Protein AF-T0Y9A3-F1 (afdb_monomer_lite)

Structure (mmCIF, N/CA/C/O backbone):
data_AF-T0Y9A3-F1
#
_entry.id   AF-T0Y9A3-F1
#
loop_
_atom_site.group_PDB
_atom_site.id
_atom_site.type_symbol
_atom_site.label_atom_id
_atom_site.label_alt_id
_atom_site.label_comp_id
_atom_site.label_asym_id
_atom_site.label_entity_id
_atom_site.label_seq_id
_atom_site.pdbx_PDB_ins_code
_atom_site.Cartn_x
_atom_site.Cartn_y
_atom_site.Cartn_z
_atom_site.occupancy
_atom_site.B_iso_or_equiv
_atom_site.auth_seq_id
_atom_site.auth_comp_id
_atom_site.auth_asym_id
_atom_site.auth_atom_id
_atom_site.pdbx_PDB_model_num
ATOM 1 N N . THR A 1 1 ? -25.262 25.464 31.014 1.00 44.09 1 THR A N 1
ATOM 2 C CA . THR A 1 1 ? -24.759 24.111 30.699 1.00 44.09 1 THR A CA 1
ATOM 3 C C . THR A 1 1 ? -23.333 24.247 30.214 1.00 44.09 1 THR A C 1
ATOM 5 O O . THR A 1 1 ? -23.090 24.997 29.279 1.00 44.09 1 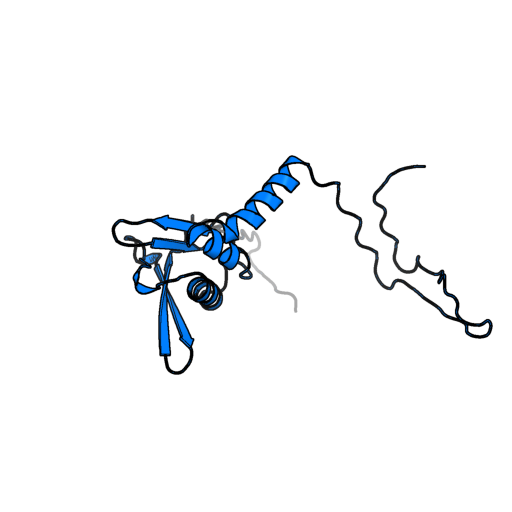THR A O 1
ATOM 8 N N . GLN A 1 2 ? -22.372 23.648 30.916 1.00 42.66 2 GLN A N 1
ATOM 9 C CA . GLN A 1 2 ? -20.965 23.695 30.513 1.00 42.66 2 GLN A CA 1
ATOM 10 C C . GLN A 1 2 ? -20.758 22.634 29.428 1.00 42.66 2 GLN A C 1
ATOM 12 O O . GLN A 1 2 ? -21.127 21.484 29.625 1.00 42.66 2 GLN A O 1
ATOM 17 N N . SER A 1 3 ? -20.260 23.021 28.261 1.00 53.44 3 SER A N 1
ATOM 18 C CA . SER A 1 3 ? -19.896 22.091 27.191 1.00 53.44 3 SER A CA 1
ATOM 19 C C . SER A 1 3 ? -18.456 21.623 27.403 1.00 53.44 3 SER A C 1
ATOM 21 O O . SER A 1 3 ? -17.564 22.460 27.531 1.00 53.44 3 SER A O 1
ATOM 23 N N . GLY A 1 4 ? -18.219 20.312 27.424 1.00 61.31 4 GLY A N 1
ATOM 24 C CA . GLY A 1 4 ? -16.891 19.716 27.573 1.00 61.31 4 GLY A CA 1
ATOM 25 C C . GLY A 1 4 ? -16.882 18.250 27.139 1.00 61.31 4 GLY A C 1
ATOM 26 O O . GLY A 1 4 ? -17.936 17.629 27.025 1.00 61.31 4 GLY A O 1
ATOM 27 N N . SER A 1 5 ? -15.694 17.707 26.869 1.00 59.56 5 SER A N 1
ATOM 28 C CA . SER A 1 5 ? -15.495 16.268 26.678 1.00 59.56 5 SER A CA 1
ATOM 29 C C . SER A 1 5 ? -15.107 15.679 28.028 1.00 59.56 5 SER A C 1
ATOM 31 O O . SER A 1 5 ? -14.033 15.975 28.550 1.00 59.56 5 SER A O 1
ATOM 33 N N . TRP A 1 6 ? -16.009 14.911 28.631 1.00 61.75 6 TRP A N 1
ATOM 34 C CA . TRP A 1 6 ? -15.780 14.283 29.927 1.00 61.75 6 TRP A CA 1
ATOM 35 C C . TRP A 1 6 ? -15.828 12.778 29.758 1.00 61.75 6 TRP A C 1
ATOM 37 O O . TRP A 1 6 ? -16.753 12.239 29.148 1.00 61.75 6 TRP A O 1
ATOM 47 N N . THR A 1 7 ? -14.829 12.098 30.301 1.00 66.19 7 THR A N 1
ATOM 48 C CA . THR A 1 7 ? -14.840 10.646 30.367 1.00 66.19 7 THR A CA 1
ATOM 49 C C . THR A 1 7 ? -15.765 10.212 31.502 1.00 66.19 7 THR A C 1
ATOM 51 O O . THR A 1 7 ? -15.585 10.656 32.639 1.00 66.19 7 THR A O 1
ATOM 54 N N . PRO A 1 8 ? -16.754 9.337 31.253 1.00 73.75 8 PRO A N 1
ATOM 55 C CA . PRO A 1 8 ? -17.389 8.631 32.353 1.00 73.75 8 PRO A CA 1
ATOM 56 C C . PRO A 1 8 ? -16.319 7.756 33.016 1.00 73.75 8 PRO A C 1
ATOM 58 O O . PRO A 1 8 ? -15.745 6.869 32.375 1.00 73.75 8 PRO A O 1
ATOM 61 N N . LEU A 1 9 ? -16.015 8.047 34.284 1.00 74.56 9 LEU A N 1
ATOM 62 C CA . LEU A 1 9 ? -15.022 7.307 35.063 1.00 74.56 9 LEU A CA 1
ATOM 63 C C . LEU A 1 9 ? -15.477 5.853 35.260 1.00 74.56 9 LEU A C 1
ATOM 65 O O . LEU A 1 9 ? -16.664 5.528 35.134 1.00 74.56 9 LEU A O 1
ATOM 69 N N . GLN A 1 10 ? -14.531 4.973 35.586 1.00 80.69 10 GLN A N 1
ATOM 70 C CA . GLN A 1 10 ? -14.822 3.570 35.884 1.00 80.69 10 GLN A CA 1
ATOM 71 C C . GLN A 1 10 ? -15.934 3.462 36.941 1.00 80.69 10 GLN A C 1
ATOM 73 O O . GLN A 1 10 ? -15.959 4.229 37.903 1.00 80.69 10 GLN A O 1
ATOM 78 N N . ASN A 1 11 ? -16.851 2.510 36.763 1.00 81.00 11 ASN A N 1
ATOM 79 C CA . ASN A 1 11 ? -17.959 2.230 37.683 1.00 81.00 11 ASN A CA 1
ATOM 80 C C . ASN A 1 11 ? -18.959 3.384 37.917 1.00 81.00 11 ASN A C 1
ATOM 82 O O . ASN A 1 11 ? -19.731 3.329 38.870 1.00 81.00 11 ASN A O 1
ATOM 86 N N . THR A 1 12 ? -18.996 4.413 37.061 1.00 78.94 12 THR A N 1
ATOM 87 C CA . THR A 1 12 ? -19.954 5.533 37.216 1.00 78.94 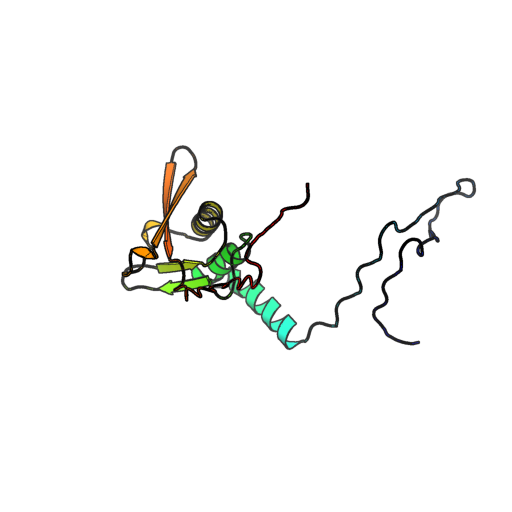12 THR A CA 1
ATOM 88 C C . THR A 1 12 ? -21.298 5.323 36.517 1.00 78.94 12 THR A C 1
ATOM 90 O O . THR A 1 12 ? -22.286 5.955 36.881 1.00 78.94 12 THR A O 1
ATOM 93 N N . VAL A 1 13 ? -21.366 4.422 35.533 1.00 72.12 13 VAL A N 1
ATOM 94 C CA . VAL A 1 13 ? -22.610 4.086 34.824 1.00 72.12 13 VAL A CA 1
ATOM 95 C C . VAL A 1 13 ? -23.331 2.982 35.590 1.00 72.12 13 VAL A C 1
ATOM 97 O O . VAL A 1 13 ? -22.914 1.831 35.520 1.00 72.12 13 VAL A O 1
ATOM 100 N N . THR A 1 14 ? -24.379 3.345 36.331 1.00 72.12 14 THR A N 1
ATOM 101 C CA . THR A 1 14 ? -25.113 2.435 37.237 1.00 72.12 14 THR A CA 1
ATOM 102 C C . THR A 1 14 ? -26.611 2.342 36.950 1.00 72.12 14 THR A C 1
ATOM 104 O O . THR A 1 14 ? -27.297 1.484 37.500 1.00 72.12 14 THR A O 1
ATOM 107 N N . THR A 1 15 ? -27.141 3.217 36.096 1.00 66.94 15 THR A N 1
ATOM 108 C CA . THR A 1 15 ? -28.570 3.291 35.775 1.00 66.94 15 THR A CA 1
ATOM 109 C C . THR A 1 15 ? -28.861 2.623 34.438 1.00 66.94 15 THR A C 1
ATOM 111 O O . THR A 1 15 ? -28.242 2.936 33.424 1.00 66.94 15 THR A O 1
ATOM 114 N N . ILE A 1 16 ? -29.840 1.716 34.436 1.00 67.44 16 ILE A N 1
ATOM 115 C CA . ILE A 1 16 ? -30.364 1.083 33.225 1.00 67.44 16 ILE A CA 1
ATOM 116 C C . ILE A 1 16 ? -31.764 1.647 32.990 1.00 67.44 16 ILE A C 1
ATOM 118 O O . ILE A 1 16 ? -32.666 1.431 33.796 1.00 67.44 16 ILE A O 1
ATOM 122 N N . VAL A 1 17 ? -31.953 2.370 31.887 1.00 67.88 17 VAL A N 1
ATOM 123 C CA . VAL A 1 17 ? -33.284 2.787 31.430 1.00 67.88 17 VAL A CA 1
ATOM 124 C C . VAL A 1 17 ? -33.789 1.708 30.482 1.00 67.88 17 VAL A C 1
ATOM 126 O O . VAL A 1 17 ? -33.339 1.609 29.345 1.00 67.88 17 VAL A O 1
ATOM 129 N N . THR A 1 18 ? -34.667 0.841 30.973 1.00 66.88 18 THR A N 1
ATOM 130 C CA . THR A 1 18 ? -35.165 -0.323 30.231 1.00 66.88 18 THR A CA 1
ATOM 131 C C . THR A 1 18 ? -36.585 -0.668 30.668 1.00 66.88 18 THR A C 1
ATOM 133 O O . THR A 1 18 ? -36.984 -0.388 31.796 1.00 66.88 18 THR A O 1
ATOM 136 N N . SER A 1 19 ? -37.351 -1.271 29.762 1.00 67.06 19 SER A N 1
ATOM 137 C CA . SER A 1 19 ? -38.739 -1.696 29.953 1.00 67.06 19 SER A CA 1
ATOM 138 C C . SER A 1 19 ? -38.878 -3.074 30.615 1.00 67.06 19 SER A C 1
ATOM 140 O O . SER A 1 19 ? -39.943 -3.686 30.517 1.00 67.06 19 SER A O 1
ATOM 142 N N . VAL A 1 20 ? -37.829 -3.606 31.261 1.00 69.31 20 VAL A N 1
ATOM 143 C CA . VAL A 1 20 ? -37.938 -4.914 31.929 1.00 69.31 20 VAL A CA 1
ATOM 144 C C . VAL A 1 20 ? -39.004 -4.895 33.035 1.00 69.31 20 VAL A C 1
ATOM 146 O O . VAL A 1 20 ? -39.075 -3.932 33.801 1.00 69.31 20 VAL A O 1
ATOM 149 N N . PRO A 1 21 ? -39.813 -5.967 33.148 1.00 70.56 21 PRO A N 1
ATOM 150 C CA . PRO A 1 21 ? -40.836 -6.097 34.181 1.00 70.56 21 PRO A CA 1
ATOM 151 C C . PRO A 1 21 ? -40.274 -5.954 35.601 1.00 70.56 21 PRO A C 1
ATOM 153 O O . PRO A 1 21 ? -39.194 -6.460 35.913 1.00 70.56 21 PRO A O 1
ATOM 156 N N . SER A 1 22 ? -41.040 -5.307 36.484 1.00 64.69 22 SER A N 1
ATOM 157 C CA . SER A 1 22 ? -40.688 -5.145 37.897 1.00 64.69 22 SER A CA 1
ATOM 158 C C . SER A 1 22 ? -40.568 -6.514 38.577 1.00 64.69 22 SER A C 1
ATOM 160 O O . SER A 1 22 ? -41.559 -7.233 38.695 1.00 64.69 22 SER A O 1
ATOM 162 N N . GLY A 1 23 ? -39.363 -6.878 39.013 1.00 70.75 23 GLY A N 1
ATOM 163 C CA . GLY A 1 23 ? -39.088 -8.163 39.670 1.00 70.75 23 GLY A CA 1
ATOM 164 C C . GLY A 1 23 ? -37.649 -8.655 39.515 1.00 70.75 23 GLY A C 1
ATOM 165 O O . GLY A 1 23 ? -37.214 -9.507 40.283 1.00 70.75 23 GLY A O 1
ATOM 166 N N . TYR A 1 24 ? -36.892 -8.091 38.570 1.00 67.31 24 TYR A N 1
ATOM 167 C CA . TYR A 1 24 ? -35.498 -8.457 38.320 1.00 67.31 24 TYR A CA 1
ATOM 168 C C . TYR A 1 24 ? -34.555 -7.297 38.652 1.00 67.31 24 TYR A C 1
ATOM 170 O O . TYR A 1 24 ? -34.670 -6.211 38.084 1.00 67.31 24 TYR A O 1
ATOM 178 N N . THR A 1 25 ? -33.603 -7.534 39.557 1.00 68.62 25 THR A N 1
ATOM 179 C CA . THR A 1 25 ? -32.520 -6.586 39.848 1.00 68.62 25 THR A CA 1
ATOM 180 C C . THR A 1 25 ? -31.449 -6.720 38.774 1.00 68.62 25 THR A C 1
ATOM 182 O O . THR A 1 25 ? -30.732 -7.717 38.731 1.00 68.62 25 THR A O 1
ATOM 185 N N . LEU A 1 26 ? -31.337 -5.720 37.903 1.00 66.75 26 LEU A N 1
ATOM 186 C CA . LEU A 1 26 ? -30.267 -5.632 36.915 1.00 66.75 26 LEU A CA 1
ATOM 187 C C . LEU A 1 26 ? -29.197 -4.655 37.405 1.00 66.75 26 LEU A C 1
ATOM 189 O O . LEU A 1 26 ? -29.506 -3.514 37.747 1.00 66.75 26 LEU A O 1
ATOM 193 N N . THR A 1 27 ? -27.940 -5.091 37.414 1.00 74.00 27 THR A N 1
ATOM 194 C CA . THR A 1 27 ? -26.779 -4.238 37.672 1.00 74.00 27 THR A CA 1
ATOM 195 C C . THR A 1 27 ? -25.981 -4.067 36.389 1.00 74.00 27 THR A C 1
ATOM 197 O O . THR A 1 27 ? -25.639 -5.035 35.715 1.00 74.00 27 THR A O 1
ATOM 200 N N . VAL A 1 28 ? -25.671 -2.817 36.055 1.00 72.31 28 VAL A N 1
ATOM 201 C CA . VAL A 1 28 ? -24.676 -2.483 35.039 1.00 72.31 28 VAL A CA 1
ATOM 202 C C . VAL A 1 28 ? -23.571 -1.704 35.723 1.00 72.31 28 VAL A C 1
ATOM 204 O O . VAL A 1 28 ? -23.832 -0.833 36.552 1.00 72.31 28 VAL A O 1
ATOM 207 N N . ASN A 1 29 ? -22.336 -2.046 35.397 1.00 80.00 29 ASN A N 1
ATOM 208 C CA . ASN A 1 29 ? -21.189 -1.211 35.672 1.00 80.00 29 ASN A CA 1
ATOM 209 C C . ASN A 1 29 ? -20.365 -1.097 34.394 1.00 80.00 29 ASN A C 1
ATOM 211 O O . ASN A 1 29 ? -20.368 -1.975 33.533 1.00 80.00 29 ASN A O 1
ATOM 215 N N . ASN A 1 30 ? -19.676 0.028 34.262 1.00 83.44 30 ASN A N 1
ATOM 216 C CA . ASN A 1 30 ? -18.665 0.188 33.239 1.00 83.44 30 ASN A CA 1
ATOM 217 C C . ASN A 1 30 ? -17.298 -0.215 33.831 1.00 83.44 30 ASN A C 1
ATOM 219 O O . ASN A 1 30 ? -16.772 0.539 34.658 1.00 83.44 30 ASN A O 1
ATOM 223 N N . PRO A 1 31 ? -16.713 -1.360 33.430 1.00 81.06 31 PRO A N 1
ATOM 224 C CA . PRO A 1 31 ? -15.468 -1.859 34.007 1.00 81.06 31 PRO A CA 1
ATOM 225 C C . PRO A 1 31 ? -14.223 -1.061 33.594 1.00 81.06 31 PRO A C 1
ATOM 227 O O . PRO A 1 31 ? -13.172 -1.256 34.198 1.00 81.06 31 PRO A O 1
ATOM 230 N N . VAL A 1 32 ? -14.297 -0.158 32.611 1.00 79.31 32 VAL A N 1
ATOM 231 C CA . VAL A 1 32 ? -13.161 0.662 32.144 1.00 79.31 32 VAL A CA 1
ATOM 232 C C . VAL A 1 32 ? -13.574 2.127 32.002 1.00 79.31 32 VAL A C 1
ATOM 234 O O . VAL A 1 32 ? -14.741 2.424 31.821 1.00 79.31 32 VAL A O 1
ATOM 237 N N . SER A 1 33 ? -12.665 3.100 32.089 1.00 79.00 33 SER A N 1
ATOM 238 C CA . SER A 1 33 ? -13.065 4.489 31.791 1.00 79.00 33 SER A CA 1
ATOM 239 C C . SER A 1 33 ? -13.526 4.609 30.335 1.00 79.00 33 SER A C 1
ATOM 241 O O . SER A 1 33 ? -12.932 4.003 29.443 1.00 79.00 33 SER A O 1
ATOM 243 N N . GLY A 1 34 ? -14.557 5.417 30.082 1.00 73.62 34 GLY A N 1
ATOM 244 C CA . GLY A 1 34 ? -14.945 5.755 28.713 1.00 73.62 34 GLY A CA 1
ATOM 245 C C . GLY A 1 34 ? -13.842 6.537 27.994 1.00 73.62 34 GLY A C 1
ATOM 246 O O . GLY A 1 34 ? -13.069 7.261 28.628 1.00 73.62 34 GLY A O 1
ATOM 247 N N . VAL A 1 35 ? -13.785 6.402 26.669 1.00 78.19 35 VAL A N 1
ATOM 248 C CA . VAL A 1 35 ? -12.909 7.206 25.806 1.00 78.19 35 VAL A CA 1
ATOM 249 C C . VAL A 1 35 ? -13.566 8.575 25.602 1.00 78.19 35 VAL A C 1
ATOM 251 O O . VAL A 1 35 ? -14.751 8.619 25.260 1.00 78.19 35 VAL A O 1
ATOM 254 N N . PRO A 1 36 ? -12.855 9.695 25.822 1.00 74.19 36 PRO A N 1
ATOM 255 C CA . PRO A 1 36 ? -13.433 11.012 25.606 1.00 74.19 36 PRO A CA 1
ATOM 256 C C . PRO A 1 36 ? -13.747 11.204 24.124 1.00 74.19 36 PRO A C 1
ATOM 258 O O . PRO A 1 36 ? -13.010 10.741 23.251 1.00 74.19 36 PRO A O 1
ATOM 261 N N . GLY A 1 37 ? -14.828 11.929 23.837 1.00 68.50 37 GLY A N 1
ATOM 262 C CA . GLY A 1 37 ? -15.100 12.381 22.479 1.00 68.50 37 GLY A CA 1
ATOM 263 C C . GLY A 1 37 ? -13.928 13.219 21.974 1.00 68.50 37 GLY A C 1
ATOM 264 O O . GLY A 1 37 ? -13.423 14.085 22.700 1.00 68.50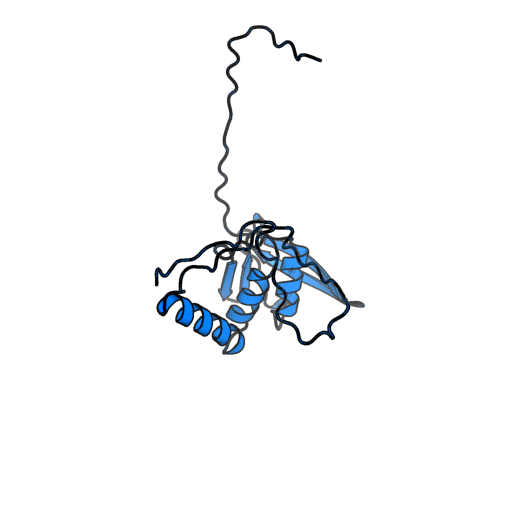 37 GLY A O 1
ATOM 265 N N . LEU A 1 38 ? -13.484 12.943 20.749 1.00 73.94 38 LEU A N 1
ATOM 266 C CA . LEU A 1 38 ? -12.456 13.739 20.089 1.00 73.94 38 LEU A CA 1
ATOM 267 C C . LEU A 1 38 ? -12.961 15.169 19.860 1.00 73.94 38 LEU A C 1
ATOM 269 O O . LEU A 1 38 ? -14.166 15.428 19.803 1.00 73.94 38 LEU A O 1
ATOM 273 N N . ALA A 1 39 ? -12.024 16.104 19.716 1.00 76.44 39 ALA A N 1
ATOM 274 C CA . ALA A 1 39 ? -12.354 17.464 19.319 1.00 76.44 39 ALA A CA 1
ATOM 275 C C . ALA A 1 39 ? -13.094 17.473 17.962 1.00 76.44 39 ALA A C 1
ATOM 277 O O . ALA A 1 39 ? -12.852 16.592 17.130 1.00 76.44 39 ALA A O 1
ATOM 278 N N . PRO A 1 40 ? -13.961 18.471 17.706 1.00 77.88 40 PRO A N 1
ATOM 279 C CA . PRO A 1 40 ? -14.608 18.622 16.409 1.00 77.88 40 PRO A CA 1
ATOM 280 C C . PRO A 1 40 ? -13.568 18.670 15.283 1.00 77.88 40 PRO A C 1
ATOM 282 O O . PRO A 1 40 ? -12.643 19.484 15.313 1.00 77.88 40 PRO A O 1
ATOM 285 N N . GLN A 1 41 ? -13.717 17.798 14.286 1.00 86.94 41 GLN A N 1
ATOM 286 C CA . GLN A 1 41 ? -12.888 17.814 13.083 1.00 86.94 41 GLN A CA 1
ATOM 287 C C . GLN A 1 41 ? -13.072 19.151 12.339 1.00 86.94 41 GLN A C 1
ATOM 289 O O . GLN A 1 41 ? -14.188 19.662 12.230 1.00 86.94 41 GLN A O 1
ATOM 294 N N . SER A 1 42 ? -11.990 19.734 11.809 1.00 89.50 42 SER A N 1
ATOM 295 C CA . SER A 1 42 ? -12.090 20.965 11.012 1.00 89.50 42 SER A CA 1
ATOM 296 C C . SER A 1 42 ? -12.760 20.698 9.662 1.00 89.50 42 SER A C 1
ATOM 298 O O . SER A 1 42 ? -12.568 19.641 9.061 1.00 89.50 42 SER A O 1
ATOM 300 N N . VAL A 1 43 ? -13.483 21.683 9.123 1.00 88.81 43 VAL A N 1
ATOM 301 C CA . VAL A 1 43 ? -14.148 21.555 7.811 1.00 88.81 43 VAL A CA 1
ATOM 302 C C . VAL A 1 43 ? -13.143 21.205 6.704 1.00 88.81 43 VAL A C 1
ATOM 304 O O . VAL A 1 43 ? -13.447 20.415 5.814 1.00 88.81 43 VAL A O 1
ATOM 307 N N . GLN A 1 44 ? -11.929 21.753 6.766 1.00 87.19 44 GLN A N 1
ATOM 308 C CA . GLN A 1 44 ? -10.851 21.484 5.816 1.00 87.19 44 GLN A CA 1
ATOM 309 C C . GLN A 1 44 ? -10.365 20.032 5.898 1.00 87.19 44 GLN A C 1
ATOM 311 O O . GLN A 1 44 ? -10.214 19.392 4.860 1.00 87.19 44 GLN A O 1
ATOM 316 N N . SER A 1 45 ? -10.157 19.497 7.106 1.00 85.81 45 SER A N 1
ATOM 317 C CA . SER A 1 45 ? -9.722 18.102 7.273 1.00 85.81 45 SER A CA 1
ATOM 318 C C . SER A 1 45 ? -10.818 17.111 6.885 1.00 85.81 45 SER A C 1
ATOM 320 O O . SER A 1 45 ? -10.523 16.124 6.215 1.00 85.81 45 SER A O 1
ATOM 322 N N . TYR A 1 46 ? -12.080 17.422 7.190 1.00 86.56 46 TYR A N 1
ATOM 323 C CA . TYR A 1 46 ? -13.223 16.637 6.726 1.00 86.56 46 TYR A CA 1
ATOM 324 C C . TYR A 1 46 ? -13.309 16.611 5.193 1.00 86.56 46 TYR A C 1
ATOM 326 O O . TYR A 1 46 ? -13.416 15.547 4.589 1.00 86.56 46 TYR A O 1
ATOM 334 N N . ARG A 1 47 ? -13.183 17.772 4.533 1.00 86.56 47 ARG A N 1
ATOM 335 C CA . ARG A 1 47 ? -13.176 17.857 3.061 1.00 86.56 47 ARG A CA 1
ATOM 336 C C . ARG A 1 47 ? -12.013 17.090 2.436 1.00 86.56 47 ARG A C 1
ATOM 338 O O . ARG A 1 47 ? -12.228 16.411 1.440 1.00 86.56 47 ARG A O 1
ATOM 345 N N . ALA A 1 48 ? -10.814 17.178 3.012 1.00 83.25 48 ALA A N 1
ATOM 346 C CA . ALA A 1 48 ? -9.653 16.428 2.537 1.00 83.25 48 ALA A CA 1
ATOM 347 C C . ALA A 1 48 ? -9.862 14.911 2.678 1.00 83.25 48 ALA A C 1
ATOM 349 O O . ALA A 1 48 ? -9.556 14.165 1.755 1.00 83.25 48 ALA A O 1
ATOM 350 N N . GLN A 1 49 ? -10.440 14.458 3.793 1.00 81.62 49 GLN A N 1
ATOM 351 C CA . GLN A 1 49 ? -10.760 13.047 4.010 1.00 81.62 49 GLN A CA 1
ATOM 352 C C . GLN A 1 49 ? -11.798 12.534 3.006 1.00 81.62 49 GLN A C 1
ATOM 354 O O . GLN A 1 49 ? -11.601 11.480 2.409 1.00 81.62 49 GLN A O 1
ATOM 359 N N . ILE A 1 50 ? -12.872 13.297 2.791 1.00 83.12 50 ILE A N 1
ATOM 360 C CA . ILE A 1 50 ? -13.899 13.000 1.787 1.00 83.12 50 ILE A CA 1
ATOM 361 C C . ILE A 1 50 ? -13.256 12.921 0.396 1.00 83.12 50 ILE A C 1
ATOM 363 O O . ILE A 1 50 ? -13.410 11.917 -0.293 1.00 83.12 50 ILE A O 1
ATOM 367 N N . LEU A 1 51 ? -12.484 13.938 -0.000 1.00 80.31 51 LEU A N 1
ATOM 368 C CA . LEU A 1 51 ? -11.841 13.992 -1.313 1.00 80.31 51 LEU A CA 1
ATOM 369 C C . LEU A 1 51 ? -10.880 12.815 -1.535 1.00 80.31 51 LEU A C 1
ATOM 371 O O . LEU A 1 51 ? -10.920 12.212 -2.603 1.00 80.31 51 LEU A O 1
ATOM 375 N N . ASN A 1 52 ? -10.084 12.450 -0.526 1.00 73.94 52 ASN A N 1
ATOM 376 C CA . ASN A 1 52 ? -9.188 11.293 -0.582 1.00 73.94 52 ASN A CA 1
ATOM 377 C C . ASN A 1 52 ? -9.949 9.958 -0.642 1.00 73.94 52 ASN A C 1
ATOM 379 O O . ASN A 1 52 ? -9.523 9.032 -1.324 1.00 73.94 52 ASN A O 1
ATOM 383 N N . GLY A 1 53 ? -11.089 9.849 0.047 1.00 68.44 53 GLY A N 1
ATOM 384 C CA . GLY A 1 53 ? -11.947 8.666 -0.034 1.00 68.44 53 GLY A CA 1
ATOM 385 C C . GLY A 1 53 ? -12.571 8.489 -1.422 1.00 68.44 53 GLY A C 1
ATOM 386 O O . GLY A 1 53 ? -12.637 7.375 -1.933 1.00 68.44 53 GLY A O 1
ATOM 387 N N . PHE A 1 54 ? -12.984 9.587 -2.062 1.00 60.75 54 PHE A N 1
ATOM 388 C CA . PHE A 1 54 ? -13.551 9.558 -3.413 1.00 60.75 54 PHE A CA 1
ATOM 389 C C . PHE A 1 54 ? -12.486 9.435 -4.519 1.00 60.75 54 PHE A C 1
ATOM 391 O O . PHE A 1 54 ? -12.770 8.862 -5.572 1.00 60.75 54 PHE A O 1
ATOM 398 N N . SER A 1 55 ? -11.254 9.911 -4.302 1.00 59.91 55 SER A N 1
ATOM 399 C CA . SER A 1 55 ? -10.164 9.807 -5.285 1.00 59.91 55 SER A CA 1
ATOM 400 C C . SER A 1 55 ? -9.591 8.391 -5.433 1.00 59.91 55 SER A C 1
ATOM 402 O O . SER A 1 55 ? -8.992 8.098 -6.469 1.00 59.91 55 SER A O 1
ATOM 404 N N . ALA A 1 56 ? -9.830 7.490 -4.471 1.00 57.53 56 ALA A N 1
ATOM 405 C CA . ALA A 1 56 ? -9.459 6.074 -4.568 1.00 57.53 56 ALA A CA 1
ATOM 406 C C . ALA A 1 56 ? -10.206 5.317 -5.690 1.00 57.53 56 ALA A C 1
ATOM 408 O O . ALA A 1 56 ? -9.739 4.273 -6.134 1.00 57.53 56 ALA A O 1
ATOM 409 N N . VAL A 1 57 ? -11.349 5.836 -6.163 1.00 53.62 57 VAL A N 1
ATOM 410 C CA . VAL A 1 57 ? -12.198 5.191 -7.188 1.00 53.62 57 VAL A CA 1
ATOM 411 C C . VAL A 1 57 ? -12.140 5.922 -8.541 1.00 53.62 57 VAL A C 1
ATOM 413 O O . VAL A 1 57 ? -12.539 5.371 -9.564 1.00 53.62 57 VAL A O 1
ATOM 416 N N . ALA A 1 58 ? -11.655 7.169 -8.578 1.00 50.81 58 ALA A N 1
ATOM 417 C CA . ALA A 1 58 ? -11.986 8.087 -9.668 1.00 50.81 58 ALA A CA 1
ATOM 418 C C . ALA A 1 58 ? -11.101 7.999 -10.924 1.00 50.81 58 ALA A C 1
ATOM 420 O O . ALA A 1 58 ? -11.629 8.259 -12.001 1.00 50.81 58 ALA A O 1
ATOM 421 N N . GLN A 1 59 ? -9.807 7.655 -10.848 1.00 46.78 59 GLN A N 1
ATOM 422 C CA . GLN A 1 59 ? -8.963 7.406 -12.033 1.00 46.78 59 GLN A CA 1
ATOM 423 C C . GLN A 1 59 ? -7.528 7.032 -11.646 1.00 46.78 59 GLN A C 1
ATOM 425 O O . GLN A 1 59 ? -6.893 7.728 -10.861 1.00 46.78 59 GLN A O 1
ATOM 430 N N . GLY A 1 60 ? -6.989 6.001 -12.301 1.00 59.34 60 GLY A N 1
ATOM 431 C CA . GLY A 1 60 ? -5.574 5.647 -12.234 1.00 59.34 60 GLY A CA 1
ATOM 432 C C . GLY A 1 60 ? -5.245 4.647 -11.127 1.00 59.34 60 GLY A C 1
ATOM 433 O O . GLY A 1 60 ? -5.587 4.819 -9.966 1.00 59.34 60 GLY A O 1
ATOM 434 N N . PHE A 1 61 ? -4.517 3.606 -11.518 1.00 73.00 61 PHE A N 1
ATOM 435 C CA . PHE A 1 61 ? -3.896 2.594 -10.661 1.00 73.00 61 PHE A CA 1
ATOM 436 C C . PHE A 1 61 ? -3.209 3.167 -9.398 1.00 73.00 61 PHE A C 1
ATOM 438 O O . PHE A 1 61 ? -3.245 2.544 -8.340 1.00 73.00 61 PHE A O 1
ATOM 445 N N . GLY A 1 62 ? -2.640 4.376 -9.495 1.00 79.06 62 GLY A N 1
ATOM 446 C CA . GLY A 1 62 ? -1.894 5.032 -8.422 1.00 79.06 62 GLY A CA 1
ATOM 447 C C . GLY A 1 62 ? -2.694 5.252 -7.135 1.00 79.06 62 GLY A C 1
ATOM 448 O O . GLY A 1 62 ? -2.375 4.666 -6.109 1.00 79.06 62 GLY A O 1
ATOM 449 N N . THR A 1 63 ? -3.758 6.057 -7.158 1.00 80.44 63 THR A N 1
ATOM 450 C CA . THR A 1 63 ? -4.462 6.439 -5.914 1.00 80.44 63 THR A CA 1
ATOM 451 C C . THR A 1 63 ? -5.117 5.247 -5.217 1.00 80.44 63 THR A C 1
ATOM 453 O O . THR A 1 63 ? -5.154 5.186 -3.987 1.00 80.44 63 THR A O 1
ATOM 456 N N . TYR A 1 64 ? -5.591 4.268 -5.993 1.00 84.88 64 TYR A N 1
ATOM 457 C CA . TYR A 1 64 ? -6.129 3.023 -5.457 1.00 84.88 64 TYR A CA 1
ATOM 458 C C . TYR A 1 64 ? -5.049 2.193 -4.752 1.00 84.88 64 TYR A C 1
ATOM 460 O O . TYR A 1 64 ? -5.233 1.815 -3.593 1.00 84.88 64 TYR A O 1
ATOM 468 N N . LEU A 1 65 ? -3.899 1.966 -5.395 1.00 88.00 65 LEU A N 1
ATOM 469 C CA . LEU A 1 65 ? -2.804 1.211 -4.783 1.00 88.00 65 LEU A CA 1
ATOM 470 C C . LEU A 1 65 ? -2.224 1.929 -3.554 1.00 88.00 65 LEU A C 1
ATOM 472 O O . LEU A 1 65 ? -1.939 1.278 -2.551 1.00 88.00 65 LEU A O 1
ATOM 476 N N . GLU A 1 66 ? -2.135 3.260 -3.569 1.00 89.12 66 GLU A N 1
ATOM 477 C CA . GLU A 1 66 ? -1.733 4.060 -2.401 1.00 89.12 66 GLU A CA 1
ATOM 478 C C . GLU A 1 66 ? -2.680 3.829 -1.214 1.00 89.12 66 GLU A C 1
ATOM 480 O O . GLU A 1 66 ? -2.228 3.650 -0.081 1.00 89.12 66 GLU A O 1
ATOM 485 N N . SER A 1 67 ? -3.991 3.753 -1.473 1.00 87.12 67 SER A N 1
ATOM 486 C CA . SER A 1 67 ? -4.988 3.488 -0.432 1.00 87.12 67 SER A CA 1
ATOM 487 C C . SER A 1 67 ? -4.854 2.093 0.189 1.00 87.12 67 SER A C 1
ATOM 489 O O . SER A 1 67 ? -5.051 1.953 1.397 1.00 87.12 67 SER A O 1
ATOM 491 N N . LEU A 1 68 ? -4.484 1.081 -0.605 1.00 90.06 68 LEU A N 1
ATOM 492 C CA . LEU A 1 68 ? -4.258 -0.287 -0.129 1.00 90.06 68 LEU A CA 1
ATOM 493 C C . LEU A 1 68 ? -2.948 -0.401 0.655 1.00 90.06 68 LEU A C 1
ATOM 495 O O . LEU A 1 68 ? -2.918 -1.034 1.705 1.00 90.06 68 LEU A O 1
ATOM 499 N N . LEU A 1 69 ? -1.879 0.253 0.194 1.00 91.56 69 LEU A N 1
ATOM 500 C CA . LEU A 1 69 ? -0.587 0.251 0.886 1.00 91.56 69 LEU A CA 1
ATOM 501 C C . LEU A 1 69 ? -0.675 0.888 2.274 1.00 91.56 69 LEU A C 1
ATOM 503 O O . LEU A 1 69 ? -0.115 0.362 3.229 1.00 91.56 69 LEU A O 1
ATOM 507 N N . VAL A 1 70 ? -1.412 1.992 2.409 1.00 91.69 70 VAL A N 1
ATOM 508 C CA . VAL A 1 70 ? -1.604 2.666 3.704 1.00 91.69 70 VAL A CA 1
ATOM 509 C C . VAL A 1 70 ? -2.437 1.827 4.687 1.00 91.69 70 VAL A C 1
ATOM 511 O O . VAL A 1 70 ? -2.363 2.056 5.893 1.00 91.69 70 VAL A O 1
ATOM 514 N N . GLN A 1 71 ? -3.202 0.842 4.207 1.00 91.06 71 GLN A N 1
ATOM 515 C CA . GLN A 1 71 ? -3.939 -0.093 5.065 1.00 91.0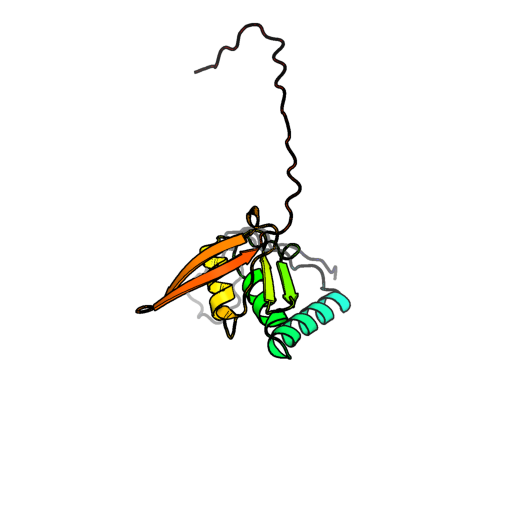6 71 GLN A CA 1
ATOM 516 C C . GLN A 1 71 ? -3.066 -1.232 5.609 1.00 91.06 71 GLN A C 1
ATOM 518 O O . GLN A 1 71 ? -3.474 -1.887 6.569 1.00 91.06 71 GLN A O 1
ATOM 523 N N . VAL A 1 72 ? -1.878 -1.466 5.041 1.00 93.56 72 VAL A N 1
ATOM 524 C CA . VAL A 1 72 ? -0.968 -2.515 5.515 1.00 93.56 72 VAL A CA 1
ATOM 525 C C . VAL A 1 72 ? -0.356 -2.109 6.866 1.00 93.56 72 VAL A C 1
ATOM 527 O O . VAL A 1 72 ? 0.230 -1.024 6.980 1.00 93.56 72 VAL A O 1
ATOM 530 N N . PRO A 1 73 ? -0.450 -2.956 7.909 1.00 94.31 73 PRO A N 1
ATOM 531 C CA . PRO A 1 73 ? 0.137 -2.673 9.213 1.00 94.31 73 PRO A CA 1
ATOM 532 C C . PRO A 1 73 ? 1.634 -2.352 9.135 1.00 94.31 73 PRO A C 1
ATOM 534 O O . PRO A 1 73 ? 2.423 -3.074 8.536 1.00 94.31 73 PRO A O 1
ATOM 537 N N . GLY A 1 74 ? 2.047 -1.257 9.775 1.00 91.12 74 GLY A N 1
ATOM 538 C CA . GLY A 1 74 ? 3.454 -0.848 9.836 1.00 91.12 74 GLY A CA 1
ATOM 539 C C . GLY A 1 74 ? 3.967 -0.085 8.612 1.00 91.12 74 GLY A C 1
ATOM 540 O O . GLY A 1 74 ? 5.097 0.409 8.663 1.00 91.12 74 GLY A O 1
ATOM 541 N N . VAL A 1 75 ? 3.169 0.069 7.548 1.00 93.75 75 VAL A N 1
ATOM 542 C CA . VAL A 1 75 ? 3.490 0.995 6.453 1.00 93.75 75 VAL A CA 1
ATOM 543 C C . VAL A 1 75 ? 3.398 2.431 6.955 1.00 93.75 75 VAL A C 1
ATOM 545 O O . VAL A 1 75 ? 2.480 2.815 7.681 1.00 93.75 75 VAL A O 1
ATOM 548 N N . ILE A 1 76 ? 4.378 3.246 6.575 1.00 92.12 76 ILE A N 1
ATOM 549 C CA . ILE A 1 76 ? 4.450 4.650 6.963 1.00 92.12 76 ILE A CA 1
ATOM 550 C C . ILE A 1 76 ? 3.908 5.491 5.795 1.00 92.12 76 ILE A C 1
ATOM 552 O O . ILE A 1 76 ? 4.607 5.623 4.791 1.00 92.12 76 ILE A O 1
ATOM 556 N N . PRO A 1 77 ? 2.735 6.150 5.913 1.00 88.75 77 PRO A N 1
ATOM 557 C CA . PRO A 1 77 ? 2.068 6.790 4.770 1.00 88.75 77 PRO A CA 1
ATOM 558 C C . PRO A 1 77 ? 2.904 7.854 4.050 1.00 88.75 77 PRO A C 1
ATOM 560 O O . PRO A 1 77 ? 2.855 7.968 2.834 1.00 88.75 77 PRO A O 1
ATOM 563 N N . ARG A 1 78 ? 3.741 8.606 4.781 1.00 89.81 78 ARG A N 1
ATOM 564 C CA . ARG A 1 78 ? 4.640 9.621 4.188 1.00 89.81 78 ARG A CA 1
ATOM 565 C C . ARG A 1 78 ? 5.767 9.032 3.326 1.00 89.81 78 ARG A C 1
ATOM 567 O O . ARG A 1 78 ? 6.493 9.785 2.690 1.00 89.81 78 ARG A O 1
ATOM 574 N N . LEU A 1 79 ? 5.986 7.721 3.412 1.00 91.56 79 LEU A N 1
ATOM 575 C CA . LEU A 1 79 ? 7.022 6.980 2.697 1.00 91.56 79 LEU A CA 1
ATOM 576 C C . LEU A 1 79 ? 6.441 6.121 1.564 1.00 91.56 79 LEU A C 1
ATOM 578 O O . LEU A 1 79 ? 7.149 5.271 1.023 1.00 91.56 79 LEU A O 1
ATOM 582 N N . VAL A 1 80 ? 5.167 6.329 1.228 1.00 92.00 80 VAL A N 1
ATOM 583 C CA . VAL A 1 80 ? 4.497 5.688 0.099 1.00 92.00 80 VAL A CA 1
ATOM 584 C C . VAL A 1 80 ? 4.431 6.679 -1.056 1.00 92.00 80 VAL A C 1
ATOM 586 O O . VAL A 1 80 ? 4.053 7.834 -0.861 1.00 92.00 80 VAL A O 1
ATOM 589 N N . ALA A 1 81 ? 4.828 6.240 -2.247 1.00 90.31 81 ALA A N 1
ATOM 590 C CA . ALA A 1 81 ? 4.688 7.020 -3.470 1.00 90.31 81 ALA A CA 1
ATOM 591 C C . ALA A 1 81 ? 4.618 6.104 -4.690 1.00 90.31 81 ALA A C 1
ATOM 593 O O . ALA A 1 81 ? 5.396 5.154 -4.808 1.00 90.31 81 ALA A O 1
ATOM 594 N N . ILE A 1 82 ? 3.736 6.427 -5.629 1.00 90.38 82 ILE A N 1
ATOM 595 C CA . ILE A 1 82 ? 3.617 5.700 -6.894 1.00 90.38 82 ILE A CA 1
ATOM 596 C C . ILE A 1 82 ? 3.945 6.654 -8.027 1.00 90.38 82 ILE A C 1
ATOM 598 O O . ILE A 1 82 ? 3.328 7.710 -8.173 1.00 90.38 82 ILE A O 1
ATOM 602 N N . ARG A 1 83 ? 4.935 6.295 -8.843 1.00 89.19 83 ARG A N 1
ATOM 603 C CA . ARG A 1 83 ? 5.408 7.161 -9.926 1.00 89.19 83 ARG A CA 1
ATOM 604 C C . ARG A 1 83 ? 5.516 6.422 -11.244 1.00 89.19 83 ARG A C 1
ATOM 606 O O . ARG A 1 83 ? 5.923 5.266 -11.296 1.00 89.19 83 ARG A O 1
ATOM 613 N N . GLN A 1 84 ? 5.201 7.131 -12.320 1.00 88.31 84 GLN A N 1
ATOM 614 C CA . GLN A 1 84 ? 5.419 6.640 -13.671 1.00 88.31 84 GLN A CA 1
ATOM 615 C C . GLN A 1 84 ? 6.910 6.736 -14.025 1.00 88.31 84 GLN A C 1
ATOM 617 O O . GLN A 1 84 ? 7.567 7.748 -13.757 1.00 88.31 84 GLN A O 1
ATOM 622 N N . VAL A 1 85 ? 7.439 5.681 -14.635 1.00 88.56 85 VAL A N 1
ATOM 623 C CA . VAL A 1 85 ? 8.784 5.620 -15.222 1.00 88.56 85 VAL A CA 1
ATOM 624 C C . VAL A 1 85 ? 8.668 5.318 -16.716 1.00 88.56 85 VAL A C 1
ATOM 626 O O . VAL A 1 85 ? 7.598 4.958 -17.200 1.00 88.56 85 VAL A O 1
ATOM 629 N N . THR A 1 86 ? 9.758 5.473 -17.472 1.00 86.00 86 THR A N 1
ATOM 630 C CA . THR A 1 86 ? 9.755 5.401 -18.947 1.00 86.00 86 THR A CA 1
ATOM 631 C C . THR A 1 86 ? 9.050 4.163 -19.512 1.00 86.00 86 THR A C 1
ATOM 633 O O . THR A 1 86 ? 8.389 4.272 -20.536 1.00 86.00 86 THR A O 1
ATOM 636 N N . ASN A 1 87 ? 9.145 3.016 -18.833 1.00 83.94 87 ASN A N 1
ATOM 637 C CA . ASN A 1 87 ? 8.601 1.738 -19.298 1.00 83.94 87 ASN A CA 1
ATOM 638 C C . ASN A 1 87 ? 7.624 1.089 -18.295 1.00 83.94 87 ASN A C 1
ATOM 640 O O . ASN A 1 87 ? 7.465 -0.130 -18.305 1.00 83.94 87 ASN A O 1
ATOM 644 N N . GLY A 1 88 ? 6.995 1.869 -17.407 1.00 88.31 88 GLY A N 1
ATOM 645 C CA . GLY A 1 88 ? 6.076 1.309 -16.414 1.00 88.31 88 GLY A CA 1
ATOM 646 C C . GLY A 1 88 ? 5.871 2.176 -15.176 1.00 88.31 88 GLY A C 1
ATOM 647 O O . GLY A 1 88 ? 5.818 3.404 -15.266 1.00 88.31 88 GLY A O 1
ATOM 648 N N . TRP A 1 89 ? 5.773 1.529 -14.017 1.00 90.56 89 TRP A N 1
ATOM 649 C CA . TRP A 1 89 ? 5.521 2.171 -12.726 1.00 90.56 89 TRP A CA 1
ATOM 650 C C . TRP A 1 89 ? 6.535 1.726 -11.676 1.00 90.56 89 TRP A C 1
ATOM 652 O O . TRP A 1 89 ? 6.866 0.550 -11.579 1.00 90.56 89 TRP A O 1
ATOM 662 N N . GLU A 1 90 ? 7.006 2.665 -10.864 1.00 91.94 90 GLU A N 1
ATOM 663 C CA . GLU A 1 90 ? 7.813 2.385 -9.675 1.00 91.94 90 GLU A CA 1
ATOM 664 C C . GLU A 1 90 ? 6.920 2.592 -8.445 1.00 91.94 90 GLU A C 1
ATOM 666 O O . GLU A 1 90 ? 6.397 3.690 -8.221 1.00 91.94 90 GLU A O 1
ATOM 671 N N . VAL A 1 91 ? 6.730 1.526 -7.664 1.00 93.38 91 VAL A N 1
ATOM 672 C CA . VAL A 1 91 ? 6.015 1.567 -6.382 1.00 93.38 91 VAL A CA 1
ATOM 673 C C . VAL A 1 91 ? 7.042 1.715 -5.272 1.00 93.38 91 VAL A C 1
ATOM 675 O O . VAL A 1 91 ? 7.890 0.843 -5.080 1.00 93.38 91 VAL A O 1
ATOM 678 N N . ILE A 1 92 ? 6.966 2.819 -4.539 1.00 93.88 92 ILE A N 1
ATOM 679 C CA . ILE A 1 92 ? 7.823 3.098 -3.393 1.00 93.88 92 ILE A CA 1
ATOM 680 C C . ILE A 1 92 ? 6.992 2.896 -2.131 1.00 93.88 92 ILE A C 1
ATOM 682 O O . ILE A 1 92 ? 5.951 3.531 -1.971 1.00 93.88 92 ILE A O 1
ATOM 686 N N . CYS A 1 93 ? 7.449 2.025 -1.234 1.00 93.94 93 CYS A N 1
ATOM 687 C CA . CYS A 1 93 ? 6.775 1.756 0.034 1.00 93.94 93 CYS A CA 1
ATOM 688 C C . CYS A 1 93 ? 7.801 1.617 1.158 1.00 93.94 93 CYS A C 1
ATOM 690 O O . CYS A 1 93 ? 8.785 0.891 1.022 1.00 93.94 93 CYS A O 1
ATOM 692 N N . GLY A 1 94 ? 7.586 2.332 2.265 1.00 92.31 94 GLY A N 1
ATOM 693 C CA . GLY A 1 94 ? 8.419 2.258 3.462 1.00 92.31 94 GLY A CA 1
ATOM 694 C C . GLY A 1 94 ? 7.660 1.700 4.661 1.00 92.31 94 GLY A C 1
ATOM 695 O O . GLY A 1 94 ? 6.589 2.202 5.005 1.00 92.31 94 GLY A O 1
ATOM 696 N N . GLY A 1 95 ? 8.262 0.725 5.340 1.00 90.50 95 GLY A N 1
ATOM 697 C CA . GLY A 1 95 ? 7.636 0.007 6.452 1.00 90.50 95 GLY A CA 1
ATOM 698 C C . GLY A 1 95 ? 6.737 -1.142 5.984 1.00 90.50 95 GLY A C 1
ATOM 699 O O . GLY A 1 95 ? 6.642 -1.411 4.788 1.00 90.50 95 GLY A O 1
ATOM 700 N N . GLY A 1 96 ? 6.091 -1.800 6.944 1.00 91.44 96 GLY A N 1
ATOM 701 C CA . GLY A 1 96 ? 5.245 -2.976 6.726 1.00 91.44 96 GLY A CA 1
ATOM 702 C C . GLY A 1 96 ? 6.019 -4.273 6.501 1.00 91.44 96 GLY A C 1
ATOM 703 O O . GLY A 1 96 ? 7.233 -4.264 6.277 1.00 91.44 96 GLY A O 1
ATOM 704 N N . ASP A 1 97 ? 5.310 -5.398 6.588 1.00 92.88 97 ASP A N 1
ATOM 705 C CA . ASP A 1 97 ? 5.859 -6.692 6.189 1.00 92.88 97 ASP A CA 1
ATOM 706 C C . ASP A 1 97 ? 5.932 -6.788 4.649 1.00 92.88 97 ASP A C 1
ATOM 708 O O . ASP A 1 97 ? 4.942 -6.481 3.974 1.00 92.88 97 ASP A O 1
ATOM 712 N N . PRO A 1 98 ? 7.067 -7.217 4.059 1.00 93.25 98 PRO A N 1
ATOM 713 C CA . PRO A 1 98 ? 7.220 -7.281 2.607 1.00 93.25 98 PRO A CA 1
ATOM 714 C C . PRO A 1 98 ? 6.178 -8.132 1.872 1.00 93.25 98 PRO A C 1
ATOM 716 O O . PRO A 1 98 ? 5.852 -7.816 0.726 1.00 93.25 98 PRO A O 1
ATOM 719 N N . TYR A 1 99 ? 5.646 -9.192 2.488 1.00 94.00 99 TYR A N 1
ATOM 720 C CA . TYR A 1 99 ? 4.645 -10.049 1.849 1.00 94.00 99 TYR A CA 1
ATOM 721 C C . TYR A 1 99 ? 3.255 -9.422 1.885 1.00 94.00 99 TYR A C 1
ATOM 723 O O . TYR A 1 99 ? 2.525 -9.509 0.898 1.00 94.00 99 TYR A O 1
ATOM 731 N N . GLU A 1 100 ? 2.894 -8.744 2.975 1.00 93.31 100 GLU A N 1
ATOM 732 C CA . GLU A 1 100 ? 1.632 -7.998 3.045 1.00 93.31 100 GLU A CA 1
ATOM 733 C C . GLU A 1 100 ? 1.635 -6.803 2.084 1.00 93.31 100 GLU A C 1
ATOM 735 O O . GLU A 1 100 ? 0.658 -6.580 1.365 1.00 93.31 100 GLU A O 1
ATOM 740 N N . VAL A 1 101 ? 2.763 -6.090 1.995 1.00 94.81 101 VAL A N 1
ATOM 741 C CA . VAL A 1 101 ? 2.970 -5.021 1.006 1.00 94.81 101 VAL A CA 1
ATOM 742 C C . VAL A 1 101 ? 2.843 -5.576 -0.414 1.00 94.81 101 VAL A C 1
ATOM 744 O O . VAL A 1 101 ? 2.105 -5.023 -1.229 1.00 94.81 101 VAL A O 1
ATOM 747 N N . ALA A 1 102 ? 3.494 -6.701 -0.715 1.00 93.81 102 ALA A N 1
ATOM 748 C CA . ALA A 1 102 ? 3.376 -7.345 -2.020 1.00 93.81 102 ALA A CA 1
ATOM 749 C C . ALA A 1 102 ? 1.953 -7.838 -2.322 1.00 93.81 102 ALA A C 1
ATOM 751 O O . ALA A 1 102 ? 1.513 -7.748 -3.467 1.00 93.81 102 ALA A O 1
ATOM 752 N N . GLY A 1 103 ? 1.212 -8.300 -1.313 1.00 92.69 103 GLY A N 1
ATOM 753 C CA . GLY A 1 103 ? -0.196 -8.675 -1.439 1.00 92.69 103 GLY A CA 1
ATOM 754 C C . GLY A 1 103 ? -1.087 -7.478 -1.777 1.00 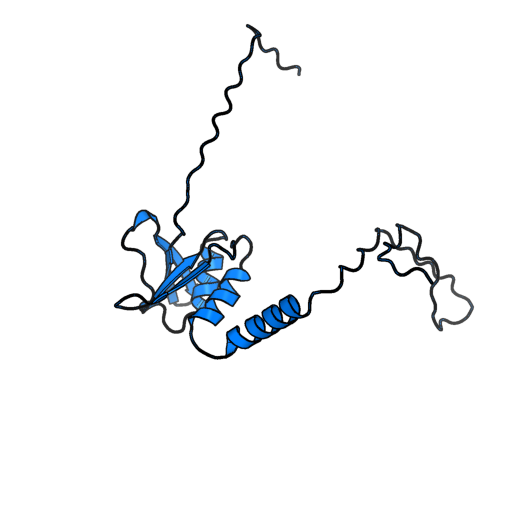92.69 103 GLY A C 1
ATOM 755 O O . GLY A 1 103 ? -1.906 -7.560 -2.693 1.00 92.69 103 GLY A O 1
ATOM 756 N N . ALA A 1 104 ? -0.879 -6.340 -1.112 1.00 92.38 104 ALA A N 1
ATOM 757 C CA . ALA A 1 104 ? -1.572 -5.093 -1.434 1.00 92.38 104 ALA A CA 1
ATOM 758 C C . ALA A 1 104 ? -1.254 -4.615 -2.860 1.00 92.38 104 ALA A C 1
ATOM 760 O O . ALA A 1 104 ? -2.155 -4.191 -3.585 1.00 92.38 104 ALA A O 1
ATOM 761 N N . ILE A 1 105 ? 0.002 -4.748 -3.298 1.00 92.81 105 ILE A N 1
ATOM 762 C CA . ILE A 1 105 ? 0.404 -4.417 -4.670 1.00 92.81 105 ILE A CA 1
ATOM 763 C C . ILE A 1 105 ? -0.237 -5.368 -5.682 1.00 92.81 105 ILE A C 1
ATOM 765 O O . ILE A 1 105 ? -0.742 -4.904 -6.702 1.00 92.81 105 ILE A O 1
ATOM 769 N N . TYR A 1 106 ? -0.270 -6.671 -5.403 1.00 91.69 106 TYR A N 1
ATOM 770 C CA . TYR A 1 106 ? -0.918 -7.667 -6.258 1.00 91.69 106 TYR A CA 1
ATOM 771 C C . TYR A 1 106 ? -2.416 -7.387 -6.445 1.00 91.69 106 TYR A C 1
ATOM 773 O O . TYR A 1 106 ? -2.920 -7.492 -7.558 1.00 91.69 106 TYR A O 1
ATOM 781 N N . LEU A 1 107 ? -3.119 -6.984 -5.383 1.00 89.00 107 LEU A N 1
ATOM 782 C CA . LEU A 1 107 ? -4.544 -6.639 -5.451 1.00 89.00 107 LEU A CA 1
ATOM 783 C C . LEU A 1 107 ? -4.798 -5.270 -6.098 1.00 89.00 107 LEU A C 1
ATOM 785 O O . LEU A 1 107 ? -5.824 -5.073 -6.745 1.00 89.00 107 LEU A O 1
ATOM 789 N N . GLY A 1 108 ? -3.879 -4.323 -5.909 1.00 86.88 108 GLY A N 1
ATOM 790 C CA . GLY A 1 108 ? -3.998 -2.964 -6.431 1.00 86.88 108 GLY A CA 1
ATOM 791 C C . GLY A 1 108 ? -3.604 -2.815 -7.898 1.00 86.88 108 GLY A C 1
ATOM 792 O O . GLY A 1 108 ? -4.098 -1.910 -8.566 1.00 86.88 108 GLY A O 1
ATOM 793 N N . THR A 1 109 ? -2.711 -3.674 -8.400 1.00 86.69 109 THR A N 1
ATOM 794 C CA . THR A 1 109 ? -2.106 -3.555 -9.735 1.00 86.69 109 THR A CA 1
ATOM 795 C C . THR A 1 109 ? -2.858 -4.349 -10.785 1.00 86.69 109 THR A C 1
ATOM 797 O O . THR A 1 109 ? -3.126 -5.529 -10.612 1.00 86.69 109 THR A O 1
ATOM 800 N N . LEU A 1 110 ? -3.145 -3.705 -11.921 1.00 79.62 110 LEU A N 1
ATOM 801 C CA . LEU A 1 110 ? -3.784 -4.365 -13.063 1.00 79.62 110 LEU A CA 1
ATOM 802 C C . LEU A 1 110 ? -2.826 -5.307 -13.806 1.00 79.62 110 LEU A C 1
ATOM 804 O O . LEU A 1 110 ? -3.248 -6.354 -14.286 1.00 79.62 110 LEU A O 1
ATOM 808 N N . ASP A 1 111 ? -1.547 -4.938 -13.902 1.00 87.19 111 ASP A N 1
ATOM 809 C CA . ASP A 1 111 ? -0.504 -5.739 -14.543 1.00 87.19 111 ASP A CA 1
ATOM 810 C C . ASP A 1 111 ? 0.843 -5.585 -13.818 1.00 87.19 111 ASP A C 1
ATOM 812 O O . ASP A 1 111 ? 1.496 -4.538 -13.883 1.00 87.19 111 ASP A O 1
ATOM 816 N N . LEU A 1 112 ? 1.271 -6.655 -13.141 1.00 89.06 112 LEU A N 1
ATOM 817 C CA . LEU A 1 112 ? 2.539 -6.710 -12.412 1.00 89.06 112 LEU A CA 1
ATOM 818 C C . LEU A 1 112 ? 3.771 -6.586 -13.316 1.00 89.06 112 LEU A C 1
ATOM 820 O O . LEU A 1 112 ? 4.820 -6.159 -12.840 1.00 89.06 112 LEU A O 1
ATOM 824 N N . SER A 1 113 ? 3.669 -6.933 -14.603 1.00 89.38 113 SER A N 1
ATOM 825 C CA . SER A 1 113 ? 4.806 -6.857 -15.531 1.00 89.38 113 SER A CA 1
ATOM 826 C C . SER A 1 113 ? 5.246 -5.417 -15.814 1.00 89.38 113 SER A C 1
ATOM 828 O O . SER A 1 113 ? 6.381 -5.175 -16.222 1.00 89.38 113 SER A O 1
ATOM 830 N N . THR A 1 114 ? 4.362 -4.454 -15.543 1.00 88.81 114 THR A N 1
ATOM 831 C CA . THR A 1 114 ? 4.644 -3.022 -15.675 1.00 88.81 114 THR A CA 1
ATOM 832 C C . THR A 1 114 ? 5.401 -2.447 -14.478 1.00 88.81 114 THR A C 1
ATOM 834 O O . THR A 1 114 ? 5.872 -1.310 -14.548 1.00 88.81 114 THR A O 1
ATOM 837 N N . LEU A 1 115 ? 5.536 -3.200 -13.381 1.00 91.44 115 LEU A N 1
ATOM 838 C CA . LEU A 1 115 ? 6.253 -2.743 -12.197 1.00 91.44 115 LEU A CA 1
ATOM 839 C C . LEU A 1 115 ? 7.759 -2.825 -12.413 1.00 91.44 115 LEU A C 1
ATOM 841 O O . LEU A 1 115 ? 8.303 -3.852 -12.822 1.00 91.44 115 LEU A O 1
ATOM 845 N N . GLN A 1 116 ? 8.443 -1.732 -12.100 1.00 92.62 116 GLN A N 1
ATOM 846 C CA . GLN A 1 116 ? 9.886 -1.628 -12.217 1.00 92.62 116 GLN A CA 1
ATOM 847 C C . GLN A 1 116 ? 10.508 -1.239 -10.885 1.00 92.62 116 GLN A C 1
ATOM 849 O O . GLN A 1 116 ? 9.987 -0.414 -10.134 1.00 92.62 116 GLN A O 1
ATOM 854 N N . GLY A 1 117 ? 11.657 -1.848 -10.612 1.00 90.38 117 GLY A N 1
ATOM 855 C CA . GLY A 1 117 ? 12.524 -1.425 -9.528 1.00 90.38 117 GLY A CA 1
ATOM 856 C C . GLY A 1 117 ? 13.303 -0.166 -9.892 1.00 90.38 117 GLY A C 1
ATOM 857 O O . GLY A 1 117 ? 13.328 0.286 -11.037 1.00 90.38 117 GLY A O 1
ATOM 858 N N . SER A 1 118 ? 14.011 0.361 -8.905 1.00 89.06 118 SER A N 1
ATOM 859 C CA . SER A 1 118 ? 14.881 1.510 -9.082 1.00 89.06 118 SER A CA 1
ATOM 860 C C . SER A 1 118 ? 16.208 1.126 -9.731 1.00 89.06 118 SER A C 1
ATOM 862 O O . SER A 1 118 ? 16.687 -0.002 -9.583 1.00 89.06 118 SER A O 1
ATOM 864 N N . ALA A 1 119 ? 16.859 2.105 -10.370 1.00 86.31 119 ALA A N 1
ATOM 865 C CA . ALA A 1 119 ? 18.235 1.967 -10.859 1.00 86.31 119 ALA A CA 1
ATOM 866 C C . ALA A 1 119 ? 19.224 1.671 -9.714 1.00 86.31 119 ALA A C 1
ATOM 868 O O . ALA A 1 119 ? 20.233 0.995 -9.904 1.00 86.31 119 ALA A O 1
ATOM 869 N N . THR A 1 120 ? 18.921 2.142 -8.500 1.00 85.62 120 THR A N 1
ATOM 870 C CA . THR A 1 120 ? 19.633 1.755 -7.277 1.00 85.62 120 THR A CA 1
ATOM 871 C C . THR A 1 120 ? 19.092 0.418 -6.768 1.00 85.62 120 THR A C 1
ATOM 873 O O . THR A 1 120 ? 18.227 0.376 -5.894 1.00 85.62 120 THR A O 1
ATOM 876 N N . THR A 1 121 ? 19.610 -0.681 -7.315 1.00 87.06 121 THR A N 1
ATOM 877 C CA . THR A 1 121 ? 19.087 -2.040 -7.087 1.00 87.06 121 THR A CA 1
ATOM 878 C C . THR A 1 121 ? 19.092 -2.494 -5.628 1.00 87.06 121 THR A C 1
ATOM 880 O O . THR A 1 121 ? 18.254 -3.306 -5.254 1.00 87.06 121 THR A O 1
ATOM 883 N N . SER A 1 122 ? 19.959 -1.936 -4.776 1.00 89.00 122 SER A N 1
ATOM 884 C CA . SER A 1 122 ? 19.992 -2.228 -3.333 1.00 89.00 122 SER A CA 1
ATOM 885 C C . SER A 1 122 ? 18.718 -1.829 -2.583 1.00 89.00 122 SER A C 1
ATOM 887 O O . SER A 1 122 ? 18.503 -2.273 -1.458 1.00 89.00 122 SER A O 1
ATOM 889 N N . ARG A 1 123 ? 17.874 -0.986 -3.188 1.00 89.62 123 ARG A N 1
ATOM 890 C CA . ARG A 1 123 ? 16.587 -0.557 -2.628 1.00 89.62 123 ARG A CA 1
ATOM 891 C C . ARG A 1 123 ? 15.417 -1.407 -3.112 1.00 89.62 123 ARG A C 1
ATOM 893 O O . ARG A 1 123 ? 14.317 -1.242 -2.590 1.00 89.62 123 ARG A O 1
ATOM 900 N N . ASN A 1 124 ? 15.632 -2.266 -4.105 1.00 93.31 124 ASN A N 1
ATOM 901 C CA . ASN A 1 124 ? 14.571 -3.076 -4.682 1.00 93.31 124 ASN A CA 1
ATOM 902 C C . ASN A 1 124 ? 14.267 -4.239 -3.745 1.00 93.31 124 ASN A C 1
ATOM 904 O O . ASN A 1 124 ? 15.163 -4.971 -3.326 1.00 93.31 124 ASN A O 1
ATOM 908 N N . VAL A 1 125 ? 12.989 -4.410 -3.445 1.00 93.88 125 VAL A N 1
ATOM 909 C CA . VAL A 1 125 ? 12.467 -5.537 -2.691 1.00 93.88 125 VAL A CA 1
ATOM 910 C C . VAL A 1 125 ? 11.687 -6.414 -3.654 1.00 93.88 125 VAL A C 1
ATOM 912 O O . VAL A 1 125 ? 10.854 -5.932 -4.422 1.00 93.88 125 VAL A O 1
ATOM 915 N N . LEU A 1 126 ? 11.996 -7.706 -3.617 1.00 94.25 126 LEU A N 1
ATOM 916 C CA . LEU A 1 126 ? 11.309 -8.742 -4.372 1.00 94.25 126 LEU A CA 1
ATOM 917 C C . LEU A 1 126 ? 10.604 -9.656 -3.381 1.00 94.25 126 LEU A C 1
ATOM 919 O O . LEU A 1 126 ? 11.249 -10.242 -2.512 1.00 94.25 126 LEU A O 1
ATOM 923 N N . ALA A 1 127 ? 9.292 -9.782 -3.528 1.00 93.69 127 ALA A N 1
ATOM 924 C CA . ALA A 1 127 ? 8.469 -10.658 -2.709 1.00 93.69 127 ALA A CA 1
ATOM 925 C C . ALA A 1 127 ? 7.584 -11.517 -3.614 1.00 93.69 127 ALA A C 1
ATOM 927 O O . ALA A 1 127 ? 7.079 -11.058 -4.638 1.00 93.69 127 ALA A O 1
ATOM 928 N N . SER A 1 128 ? 7.438 -12.792 -3.261 1.00 93.25 128 SER A N 1
ATOM 929 C CA . SER A 1 128 ? 6.653 -13.756 -4.036 1.00 93.25 128 SER A CA 1
ATOM 930 C C . SER A 1 128 ? 5.268 -13.937 -3.426 1.00 93.25 128 SER A C 1
ATOM 932 O O . SER A 1 128 ? 5.149 -14.143 -2.218 1.00 93.25 128 SER A O 1
ATOM 934 N N . ILE A 1 129 ? 4.238 -13.898 -4.267 1.00 92.88 129 ILE A N 1
ATOM 935 C CA . ILE A 1 129 ? 2.844 -14.152 -3.905 1.00 92.88 129 ILE A CA 1
ATOM 936 C C . ILE A 1 129 ? 2.393 -15.444 -4.576 1.00 92.88 129 ILE A C 1
ATOM 938 O O . ILE A 1 129 ? 2.432 -15.581 -5.800 1.00 92.88 129 ILE A O 1
ATOM 942 N N . ILE A 1 130 ? 1.929 -16.388 -3.763 1.00 92.00 130 ILE A N 1
ATOM 943 C CA . ILE A 1 130 ? 1.416 -17.671 -4.237 1.00 92.00 130 ILE A CA 1
ATOM 944 C C . ILE A 1 130 ? -0.102 -17.562 -4.357 1.00 92.00 130 ILE A C 1
ATOM 946 O O . ILE A 1 130 ? -0.800 -17.370 -3.364 1.00 92.00 130 ILE A O 1
ATOM 950 N N . SER A 1 131 ? -0.608 -17.723 -5.576 1.00 86.31 131 SER A N 1
ATOM 951 C CA . SER A 1 131 ? -2.036 -17.843 -5.872 1.00 86.31 131 SER A CA 1
ATOM 952 C C . SER A 1 131 ? -2.221 -19.145 -6.647 1.00 86.31 131 SER A C 1
ATOM 954 O O . SER A 1 131 ? -2.076 -19.150 -7.874 1.00 86.31 131 SER A O 1
ATOM 956 N N . PRO A 1 132 ? -2.423 -20.277 -5.944 1.00 86.12 132 PRO A N 1
ATOM 957 C CA . PRO A 1 132 ? -2.352 -21.600 -6.549 1.00 86.12 132 PRO A CA 1
ATOM 958 C C . PRO A 1 132 ? -3.240 -21.713 -7.799 1.00 86.12 132 PRO A C 1
ATOM 960 O O . PRO A 1 132 ? -4.409 -21.327 -7.745 1.00 86.12 132 PRO A O 1
ATOM 963 N N . PRO A 1 133 ? -2.718 -22.242 -8.922 1.00 92.12 133 PRO A N 1
ATOM 964 C CA . PRO A 1 133 ? -1.425 -22.926 -9.083 1.00 92.12 133 PRO A CA 1
ATOM 965 C C . PRO A 1 133 ? -0.224 -22.009 -9.396 1.00 92.12 133 PRO A C 1
ATOM 967 O O . PRO A 1 133 ? 0.888 -22.501 -9.573 1.00 92.12 133 PRO A O 1
ATOM 970 N N . ASN A 1 134 ? -0.429 -20.697 -9.491 1.00 92.69 134 ASN A N 1
ATOM 971 C CA . ASN A 1 134 ? 0.560 -19.743 -9.984 1.00 92.69 134 ASN A CA 1
ATOM 972 C C . ASN A 1 134 ? 1.383 -19.105 -8.852 1.00 92.69 134 ASN A C 1
ATOM 974 O O . ASN A 1 134 ? 0.953 -19.013 -7.700 1.00 92.69 134 ASN A O 1
ATOM 978 N N . ASN A 1 135 ? 2.569 -18.611 -9.208 1.00 91.69 135 ASN A N 1
ATOM 979 C CA . ASN A 1 135 ? 3.419 -17.799 -8.341 1.00 91.69 135 ASN A CA 1
ATOM 980 C C . ASN A 1 135 ? 3.789 -16.504 -9.075 1.00 91.69 135 ASN A C 1
ATOM 982 O O . ASN A 1 135 ? 4.214 -16.547 -10.231 1.00 91.69 135 ASN A O 1
ATOM 986 N N . TYR A 1 136 ? 3.613 -15.372 -8.404 1.00 91.94 136 TYR A N 1
ATOM 987 C CA . TYR A 1 136 ? 3.858 -14.039 -8.935 1.00 91.94 136 TYR A CA 1
ATOM 988 C C . TYR A 1 136 ? 4.995 -13.372 -8.165 1.00 91.94 136 TYR A C 1
ATOM 990 O O . TYR A 1 136 ? 4.980 -13.333 -6.937 1.00 91.94 136 TYR A O 1
ATOM 998 N N . SER A 1 137 ? 5.967 -12.810 -8.884 1.00 92.31 137 SER A N 1
ATOM 999 C CA . SER A 1 137 ? 7.020 -11.987 -8.286 1.00 92.31 137 SER A CA 1
ATOM 1000 C C . SER A 1 137 ? 6.606 -10.522 -8.334 1.00 92.31 137 SER A C 1
ATOM 1002 O O . SER A 1 137 ? 6.352 -9.984 -9.412 1.00 92.31 137 SER A O 1
ATOM 1004 N N . VAL A 1 138 ? 6.530 -9.886 -7.170 1.00 93.94 138 VAL A N 1
ATOM 1005 C CA . VAL A 1 138 ? 6.198 -8.470 -7.022 1.00 93.94 138 VAL A CA 1
ATOM 1006 C C . VAL A 1 138 ? 7.472 -7.706 -6.683 1.00 93.94 138 VAL A C 1
ATOM 1008 O O . VAL A 1 138 ? 8.167 -8.041 -5.721 1.00 93.94 138 VAL A O 1
ATOM 1011 N N . ILE A 1 139 ? 7.766 -6.671 -7.472 1.00 94.81 139 ILE A N 1
ATOM 1012 C CA . ILE A 1 139 ? 8.879 -5.751 -7.236 1.00 94.81 139 ILE A CA 1
ATOM 1013 C C . ILE A 1 139 ? 8.364 -4.410 -6.718 1.00 94.81 139 ILE A C 1
ATOM 1015 O O . ILE A 1 139 ? 7.430 -3.832 -7.273 1.00 94.81 139 ILE A O 1
ATOM 1019 N N . TYR A 1 140 ? 8.998 -3.902 -5.666 1.00 94.19 140 TYR A N 1
ATOM 1020 C CA . TYR A 1 140 ? 8.795 -2.542 -5.172 1.00 94.19 140 TYR A CA 1
ATOM 1021 C C . TYR A 1 140 ? 10.103 -1.977 -4.613 1.00 94.19 140 TYR A C 1
ATOM 1023 O O . TYR A 1 140 ? 11.121 -2.667 -4.553 1.00 94.19 140 TYR A O 1
ATOM 1031 N N . VAL A 1 141 ? 10.110 -0.699 -4.247 1.00 95.12 141 VAL A N 1
ATOM 1032 C CA . VAL A 1 141 ? 11.323 0.025 -3.860 1.00 95.12 141 VAL A CA 1
ATOM 1033 C C . VAL A 1 141 ? 11.179 0.586 -2.451 1.00 95.12 141 VAL A C 1
ATOM 1035 O O . VAL A 1 141 ? 10.236 1.313 -2.149 1.00 95.12 141 VAL A O 1
ATOM 1038 N N . ASN A 1 142 ? 12.159 0.326 -1.590 1.00 92.94 142 ASN A N 1
ATOM 1039 C CA . ASN A 1 142 ? 12.244 1.007 -0.304 1.00 92.94 142 ASN A CA 1
ATOM 1040 C C . ASN A 1 142 ? 12.640 2.480 -0.515 1.00 92.94 142 ASN A C 1
ATOM 1042 O O . ASN A 1 142 ? 13.545 2.771 -1.310 1.00 92.94 142 ASN A O 1
ATOM 1046 N N . PRO A 1 143 ? 12.018 3.442 0.186 1.00 90.06 143 PRO A N 1
ATOM 1047 C CA . PRO A 1 143 ? 12.417 4.849 0.138 1.00 90.06 143 PRO A CA 1
ATOM 1048 C C . PRO A 1 143 ? 13.885 5.016 0.577 1.00 90.06 143 PRO A C 1
ATOM 1050 O O . PRO A 1 143 ? 14.427 4.151 1.268 1.00 90.06 143 PRO A O 1
ATOM 1053 N N . PRO A 1 144 ? 14.561 6.112 0.195 1.00 83.94 144 PRO A N 1
ATOM 1054 C CA . PRO A 1 144 ? 15.903 6.385 0.694 1.00 83.94 144 PRO A CA 1
ATOM 1055 C C . PRO A 1 144 ? 15.859 6.539 2.221 1.00 83.94 144 PRO A C 1
ATOM 1057 O O . PRO A 1 144 ? 15.167 7.408 2.750 1.00 83.94 144 PRO A O 1
ATOM 1060 N N . LEU A 1 145 ? 16.588 5.678 2.928 1.00 71.00 145 LEU A N 1
ATOM 1061 C CA . LEU A 1 145 ? 16.710 5.734 4.380 1.00 71.00 145 LEU A CA 1
ATOM 1062 C C . LEU A 1 145 ? 17.912 6.608 4.742 1.00 71.00 145 LEU A C 1
ATOM 1064 O O . LEU A 1 145 ? 19.034 6.337 4.318 1.00 71.00 145 LEU A O 1
ATOM 1068 N N . THR A 1 146 ? 17.696 7.642 5.551 1.00 63.00 146 THR A N 1
ATOM 1069 C CA . THR A 1 146 ? 18.785 8.318 6.256 1.00 63.00 146 THR A CA 1
ATOM 1070 C C . THR A 1 146 ? 19.122 7.493 7.490 1.00 63.00 146 THR A C 1
ATOM 1072 O O . THR A 1 146 ? 18.358 7.420 8.451 1.00 63.00 146 THR A O 1
ATOM 1075 N N . GLN A 1 147 ? 20.250 6.791 7.439 1.00 58.41 147 GLN A N 1
ATOM 1076 C CA . GLN A 1 147 ? 20.696 5.958 8.545 1.00 58.41 147 GLN A CA 1
ATOM 1077 C C . GLN A 1 147 ? 21.282 6.862 9.637 1.00 58.41 147 GLN A C 1
ATOM 1079 O O . GLN A 1 147 ? 22.334 7.470 9.455 1.00 58.41 147 GLN A O 1
ATOM 1084 N N . PHE A 1 148 ? 20.587 6.970 10.767 1.00 53.59 148 PHE A N 1
ATOM 1085 C CA . PHE A 1 148 ? 21.097 7.651 11.953 1.00 53.59 148 PHE A CA 1
ATOM 1086 C C . PHE A 1 148 ? 21.672 6.603 12.904 1.00 53.59 148 PHE A C 1
ATOM 1088 O O . PHE A 1 148 ? 20.954 5.720 13.366 1.00 53.59 148 PHE A O 1
ATOM 1095 N N . SER A 1 149 ? 22.972 6.689 13.184 1.00 70.62 149 SER A N 1
ATOM 1096 C CA . SER A 1 149 ? 23.630 5.855 14.190 1.00 70.62 149 SER A CA 1
ATOM 1097 C C . SER A 1 149 ? 23.790 6.659 15.475 1.00 70.62 149 SER A C 1
ATOM 1099 O O . SER A 1 149 ? 24.443 7.701 15.475 1.00 70.62 149 SER A O 1
ATOM 1101 N N . MET A 1 150 ? 23.209 6.174 16.571 1.00 68.62 150 MET A N 1
ATOM 1102 C CA . MET A 1 150 ? 23.478 6.676 17.917 1.00 68.62 150 MET A CA 1
ATOM 1103 C C . MET A 1 150 ? 24.521 5.770 18.563 1.00 68.62 150 MET A C 1
ATOM 1105 O O . MET A 1 150 ? 24.284 4.579 18.748 1.00 68.62 150 MET A O 1
ATOM 1109 N N . VAL A 1 151 ? 25.673 6.335 18.918 1.00 77.19 151 VAL A N 1
ATOM 1110 C CA . VAL A 1 151 ? 26.653 5.655 19.767 1.00 77.19 151 VAL A CA 1
ATOM 1111 C C . VAL A 1 151 ? 26.381 6.084 21.203 1.00 77.19 151 VAL A C 1
ATOM 1113 O O . VAL A 1 151 ? 26.609 7.237 21.562 1.00 77.19 151 VAL A O 1
ATOM 1116 N N . THR A 1 152 ? 25.884 5.164 22.027 1.00 69.44 152 THR A N 1
ATOM 1117 C CA . THR A 1 152 ? 25.860 5.362 23.480 1.00 69.44 152 THR A CA 1
ATOM 1118 C C . THR A 1 152 ? 27.198 4.910 24.036 1.00 69.44 152 THR A C 1
ATOM 1120 O O . THR A 1 152 ? 27.442 3.716 24.199 1.00 69.44 152 THR A O 1
ATOM 1123 N N . THR A 1 153 ? 28.070 5.865 24.342 1.00 77.81 153 THR A N 1
ATOM 1124 C CA . THR A 1 153 ? 29.279 5.584 25.115 1.00 77.81 153 THR A CA 1
ATOM 1125 C C . THR A 1 153 ? 28.905 5.559 26.592 1.00 77.81 153 THR A C 1
ATOM 1127 O O . THR A 1 153 ? 28.708 6.606 27.209 1.00 77.81 153 THR A O 1
ATOM 1130 N N . TRP A 1 154 ? 28.798 4.364 27.172 1.00 65.56 154 TRP A N 1
ATOM 1131 C CA . TRP A 1 154 ? 28.739 4.214 28.624 1.00 65.56 154 TRP A CA 1
ATOM 1132 C C . TRP A 1 154 ? 30.124 4.499 29.205 1.00 65.56 154 TRP A C 1
ATOM 1134 O O . TRP A 1 154 ? 31.023 3.666 29.121 1.00 65.56 154 TRP A O 1
ATOM 1144 N N . ASN A 1 155 ? 30.311 5.687 29.779 1.00 69.81 155 ASN A N 1
ATOM 1145 C CA . ASN A 1 155 ? 31.510 5.993 30.549 1.00 69.81 155 ASN A CA 1
ATOM 1146 C C . ASN A 1 155 ? 31.306 5.508 31.988 1.00 69.81 155 ASN A C 1
ATOM 1148 O O . ASN A 1 155 ? 30.667 6.181 32.799 1.00 69.81 155 ASN A O 1
ATOM 1152 N N . THR A 1 156 ? 31.801 4.315 32.304 1.00 69.44 156 THR A N 1
ATOM 1153 C CA . THR A 1 156 ? 31.836 3.844 33.687 1.00 69.44 156 THR A CA 1
ATOM 1154 C C . THR A 1 156 ? 33.083 4.401 34.365 1.00 69.44 156 THR A C 1
ATOM 1156 O O . THR A 1 156 ? 34.192 3.952 34.101 1.00 69.44 156 THR A O 1
ATOM 1159 N N . ILE A 1 157 ? 32.905 5.336 35.297 1.00 67.25 157 ILE A N 1
ATOM 1160 C CA . ILE A 1 157 ? 33.970 5.777 36.219 1.00 67.25 157 ILE A CA 1
ATOM 1161 C C . ILE A 1 157 ? 34.329 4.719 37.280 1.00 67.25 157 ILE A C 1
ATOM 1163 O O . ILE A 1 157 ? 35.229 4.941 38.085 1.00 67.25 157 ILE A O 1
ATOM 1167 N N . SER A 1 158 ? 33.648 3.566 37.299 1.00 60.06 158 SER A N 1
ATOM 1168 C CA . SER A 1 158 ? 33.943 2.482 38.239 1.00 60.06 158 SER A CA 1
ATOM 1169 C C . SER A 1 158 ? 34.894 1.450 37.617 1.00 60.06 158 SER A C 1
ATOM 1171 O O . SER A 1 158 ? 34.548 0.869 36.589 1.00 60.06 158 SER A O 1
ATOM 1173 N N . PRO A 1 159 ? 36.046 1.146 38.245 1.00 64.19 159 PRO A N 1
ATOM 1174 C CA . PRO A 1 159 ? 36.957 0.085 37.806 1.00 64.19 159 PRO A CA 1
ATOM 1175 C C . PRO A 1 159 ? 36.418 -1.340 38.037 1.00 64.19 159 PRO A C 1
ATOM 1177 O O . PRO A 1 159 ? 37.091 -2.307 37.692 1.00 64.19 159 PRO A O 1
ATOM 1180 N N . SER A 1 160 ? 35.225 -1.507 38.618 1.00 64.69 160 SER A N 1
ATOM 1181 C CA . SER A 1 160 ? 34.581 -2.820 38.745 1.00 64.69 160 SER A CA 1
ATOM 1182 C C . SER A 1 160 ? 33.055 -2.712 38.719 1.00 64.69 160 SER A C 1
ATOM 1184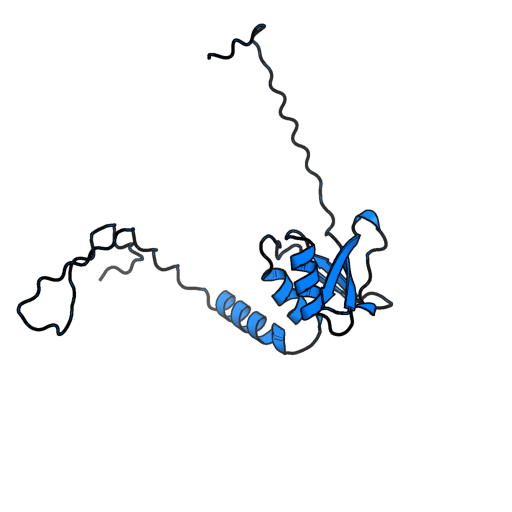 O O . SER A 1 160 ? 32.456 -1.852 39.368 1.00 64.69 160 SER A O 1
ATOM 1186 N N . PHE A 1 161 ? 32.432 -3.586 37.928 1.00 61.31 161 PHE A N 1
ATOM 1187 C CA . PHE A 1 161 ? 30.989 -3.796 37.869 1.00 61.31 161 PHE A CA 1
ATOM 1188 C C . PHE A 1 161 ? 30.661 -5.068 38.655 1.00 61.31 161 PHE A C 1
ATOM 1190 O O . PHE A 1 161 ? 31.091 -6.155 38.274 1.00 61.31 161 PHE A O 1
ATOM 1197 N N . THR A 1 162 ? 29.907 -4.947 39.745 1.00 63.38 162 THR A N 1
ATOM 1198 C CA . THR A 1 162 ? 29.274 -6.087 40.414 1.00 63.38 162 THR A CA 1
ATOM 1199 C C . THR A 1 162 ? 27.790 -6.077 40.069 1.00 63.38 162 THR A C 1
ATOM 1201 O O . THR A 1 162 ? 27.020 -5.267 40.577 1.00 63.38 162 THR A O 1
ATOM 1204 N N . SER A 1 163 ? 27.381 -6.973 39.167 1.00 64.75 163 SER A N 1
ATOM 1205 C CA . SER A 1 163 ? 25.964 -7.285 38.972 1.00 64.75 163 SER A CA 1
ATOM 1206 C C . SER A 1 163 ? 25.446 -7.938 40.250 1.00 64.75 163 SER A C 1
ATOM 1208 O O . SER A 1 163 ? 25.908 -9.021 40.605 1.00 64.75 163 SER A O 1
ATOM 1210 N N . GLY A 1 164 ? 24.518 -7.285 40.949 1.00 58.44 164 GLY A N 1
ATOM 1211 C CA . GLY A 1 164 ? 23.772 -7.916 42.037 1.00 58.44 164 GLY A CA 1
ATOM 1212 C C . GLY A 1 164 ? 22.917 -9.056 41.485 1.00 58.44 164 GLY A C 1
ATOM 1213 O O . GLY A 1 164 ? 22.267 -8.884 40.454 1.00 58.44 164 GLY A O 1
ATOM 1214 N N . THR A 1 165 ? 22.997 -10.216 42.134 1.00 47.84 165 THR A N 1
ATOM 1215 C CA . THR A 1 165 ? 22.151 -11.400 41.911 1.00 47.84 165 THR A CA 1
ATOM 1216 C C . THR A 1 165 ? 20.721 -11.169 42.361 1.00 47.84 165 THR A C 1
ATOM 1218 O O . THR A 1 165 ? 20.572 -10.546 43.439 1.00 47.84 165 THR A O 1
#

pLDDT: mean 80.13, std 12.96, range [42.66, 95.12]

Sequence (165 aa):
TQSGSWTPLQNTVTTIVTSVPSGYTLTVNNPVSGVPGLAPQSVQSYRAQILNGFSAVAQGFGTYLESLLVQVPGVIPRLVAIRQVTNGWEVICGGGDPYEVAGAIYLGTLDLSTLQGSATTSRNVLASIISPPNNYSVIYVNPPLTQFSMVTTWNTISPSFTSGT

Secondary structure (DSSP, 8-state):
------PPPTT----------TT-------SSPPPPPPPPPPHHHHHHHHHHHHHHHHS-HHHHHHHHHHHSTTB-GGG-EEEEETTEEEEE--BS-HHHHHHHHHHH-S-GGGB---SSGGGEEEEEEEETTEEEEEEEEPPPP--PPP--------S------

Organism: NCBI:txid410659

Foldseek 3Di:
DDDDFDKCAWFNPFDDDDPDDPDDDDGDTRRHIHDTDDDDDDPVVVVVVVVLVVVLPDDDLWSVLLVLLVPAPFKDSVQWGWDDDPQAIATTTATHDLQSNQVSCVVSDPDQVRYDEDPPCVQKDWDWDDDPPDIDIHIHGYGDDDDDDDDDDDDDPDPDDDDDD

Radius of gyration: 26.43 Å; chains: 1; bounding box: 78×47×61 Å